Protein AF-A0A924UM16-F1 (afdb_monomer_lite)

Sequence (121 aa):
MNSKLYLALSLDSTTIELHGMPEDVLNYFKTKKIDEKVWESFFAVYPETKNKELKDFQLAIKGKYRVRDSLIVFLPHINFVIDSSYFARCYSQNLLSKPSDILLGKKISGKKPIAELEFTR

Secondary structure (DSSP, 8-state):
--PPPEEEE-TTSS-EEEE---HHHHHHHHHS---HHHHHHHEEEEE--S-GGGGGGSPPPPEEEEEETTEEEEEESSPPPTT-EEEEEEESTTTTT-GGGGS-----S---EEEEEEEE-

Radius of gyration: 14.0 Å; chains: 1; bounding box: 36×33×35 Å

Structure (mmCIF, N/CA/C/O backbone):
data_AF-A0A924UM16-F1
#
_entry.id   AF-A0A924UM16-F1
#
loop_
_atom_site.group_PDB
_atom_site.id
_atom_site.type_symbol
_atom_site.label_atom_id
_atom_site.label_alt_id
_atom_site.label_comp_id
_atom_site.label_asym_id
_atom_site.label_entity_id
_atom_site.label_seq_id
_atom_site.pdbx_PDB_ins_code
_atom_site.Cartn_x
_atom_site.Cartn_y
_atom_site.Cartn_z
_atom_site.occupancy
_atom_site.B_iso_or_equiv
_atom_site.auth_seq_id
_atom_site.auth_comp_id
_atom_site.auth_asym_id
_atom_site.auth_atom_id
_atom_site.pdbx_PDB_model_num
ATOM 1 N N . MET A 1 1 ? -7.228 -6.556 21.828 1.00 38.53 1 MET A N 1
ATOM 2 C CA . MET A 1 1 ? -6.113 -7.270 21.169 1.00 38.53 1 MET A CA 1
ATOM 3 C C . MET A 1 1 ? -5.253 -6.229 20.469 1.00 38.53 1 MET A C 1
ATOM 5 O O . MET A 1 1 ? -5.803 -5.462 19.694 1.00 38.53 1 MET A O 1
ATOM 9 N N . ASN A 1 2 ? -3.955 -6.146 20.776 1.00 46.09 2 ASN A N 1
ATOM 10 C CA . ASN A 1 2 ? -3.027 -5.278 20.040 1.00 46.09 2 ASN A CA 1
ATOM 11 C C . ASN A 1 2 ? -2.712 -5.942 18.698 1.00 46.09 2 ASN A C 1
ATOM 13 O O . ASN A 1 2 ? -1.791 -6.752 18.602 1.00 46.09 2 ASN A O 1
ATOM 17 N N . SER A 1 3 ? -3.513 -5.651 17.678 1.00 61.12 3 SER A N 1
ATOM 18 C CA . SER A 1 3 ? -3.219 -6.089 16.318 1.00 61.12 3 SER A CA 1
ATOM 19 C C . SER A 1 3 ? -1.954 -5.373 15.846 1.00 61.12 3 SER A C 1
ATOM 21 O O . SER A 1 3 ? -1.905 -4.146 15.806 1.00 61.12 3 SER A O 1
ATOM 23 N N . LYS A 1 4 ? -0.898 -6.132 15.536 1.00 81.62 4 LYS A N 1
ATOM 24 C CA . LYS A 1 4 ? 0.311 -5.569 14.928 1.00 81.62 4 LYS A CA 1
ATOM 25 C C . LYS A 1 4 ? -0.061 -5.062 13.537 1.00 81.62 4 LYS A C 1
ATOM 27 O O . LYS A 1 4 ? -0.645 -5.810 12.761 1.00 81.62 4 LYS A O 1
ATOM 32 N N . LEU A 1 5 ? 0.276 -3.815 13.234 1.00 86.31 5 LEU A N 1
ATOM 33 C CA . LEU A 1 5 ? 0.062 -3.247 11.910 1.00 86.31 5 LEU A CA 1
ATOM 34 C C . LEU A 1 5 ? 1.061 -3.852 10.912 1.00 86.31 5 LEU A C 1
ATOM 36 O O . LEU A 1 5 ? 2.259 -3.910 11.201 1.00 86.31 5 LEU A O 1
ATOM 40 N N . TYR A 1 6 ? 0.577 -4.322 9.762 1.00 91.38 6 TYR A N 1
ATOM 41 C CA . TYR A 1 6 ? 1.417 -4.910 8.715 1.00 91.38 6 TYR A CA 1
ATOM 42 C C . TYR A 1 6 ? 0.836 -4.686 7.319 1.00 91.38 6 TYR A C 1
ATOM 44 O O . TYR A 1 6 ? -0.362 -4.458 7.157 1.00 91.38 6 TYR A O 1
ATOM 52 N N . LEU A 1 7 ? 1.711 -4.752 6.318 1.00 95.38 7 LEU A N 1
ATOM 53 C CA . LEU A 1 7 ? 1.371 -4.643 4.904 1.00 95.38 7 LEU A CA 1
ATOM 54 C C . LEU A 1 7 ? 1.485 -6.017 4.239 1.00 95.38 7 LEU A C 1
ATOM 56 O O . LEU A 1 7 ? 2.391 -6.783 4.568 1.00 95.38 7 LEU A O 1
ATOM 60 N N . ALA A 1 8 ? 0.595 -6.307 3.296 1.00 96.31 8 ALA A N 1
ATOM 61 C CA . ALA A 1 8 ? 0.606 -7.526 2.494 1.00 96.31 8 ALA A CA 1
ATOM 62 C C . ALA A 1 8 ? 0.261 -7.225 1.028 1.00 96.31 8 ALA A C 1
ATOM 64 O O . ALA A 1 8 ? -0.471 -6.281 0.735 1.00 96.31 8 ALA A O 1
ATOM 65 N N . LEU A 1 9 ? 0.786 -8.033 0.108 1.00 97.25 9 LEU A N 1
ATOM 66 C CA . LEU A 1 9 ? 0.321 -8.086 -1.279 1.00 97.25 9 LEU A CA 1
ATOM 67 C C . LEU A 1 9 ? -0.896 -9.020 -1.333 1.00 97.25 9 LEU A C 1
ATOM 69 O O . LEU A 1 9 ? -0.859 -10.092 -0.724 1.00 97.25 9 LEU A O 1
ATOM 73 N N . SER A 1 10 ? -1.964 -8.630 -2.031 1.00 96.31 10 SER A N 1
ATOM 74 C CA . SER A 1 10 ? -3.122 -9.512 -2.219 1.00 96.31 10 SER A CA 1
ATOM 75 C C . SER A 1 10 ? -2.736 -10.774 -2.993 1.00 96.31 10 SER A C 1
ATOM 77 O O . SER A 1 10 ? -1.775 -10.779 -3.757 1.00 96.31 10 SER A O 1
ATOM 79 N N . LEU A 1 11 ? -3.504 -11.855 -2.826 1.00 94.06 11 LEU A N 1
ATOM 80 C CA . LEU A 1 11 ? -3.210 -13.157 -3.450 1.00 94.06 11 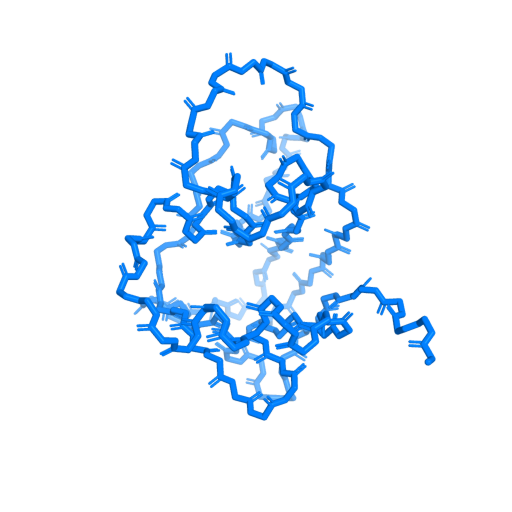LEU A CA 1
ATOM 81 C C . LEU A 1 11 ? -3.123 -13.111 -4.984 1.00 94.06 11 LEU A C 1
ATOM 83 O O . LEU A 1 11 ? -2.427 -13.921 -5.585 1.00 94.06 11 LEU A O 1
ATOM 87 N N . ASP A 1 12 ? -3.840 -12.184 -5.614 1.00 95.00 12 ASP A N 1
ATOM 88 C CA . ASP A 1 12 ? -3.831 -11.953 -7.062 1.00 95.00 12 ASP A CA 1
ATOM 89 C C . ASP A 1 12 ? -2.779 -10.917 -7.508 1.00 95.00 12 ASP A C 1
ATOM 91 O O . ASP A 1 12 ? -2.727 -10.538 -8.680 1.00 95.00 12 ASP A O 1
ATOM 95 N N . SER A 1 13 ? -1.961 -10.424 -6.575 1.00 94.88 13 SER A N 1
ATOM 96 C CA . SER A 1 13 ? -0.938 -9.399 -6.781 1.00 94.88 13 SER A CA 1
ATOM 97 C C . SER A 1 13 ? -1.464 -8.093 -7.388 1.00 94.88 13 SER A C 1
ATOM 99 O O . SER A 1 13 ? -0.706 -7.344 -8.015 1.00 94.88 13 SER A O 1
ATOM 101 N N . THR A 1 14 ? -2.759 -7.787 -7.239 1.00 95.69 14 THR A N 1
ATOM 102 C CA . THR A 1 14 ? -3.365 -6.569 -7.804 1.00 95.69 14 THR A CA 1
ATOM 103 C C . THR A 1 14 ? -3.468 -5.413 -6.821 1.00 95.69 14 THR A C 1
ATOM 105 O O . THR A 1 14 ? -3.528 -4.261 -7.254 1.00 95.69 14 THR A O 1
ATOM 108 N N . THR A 1 15 ? -3.453 -5.686 -5.517 1.00 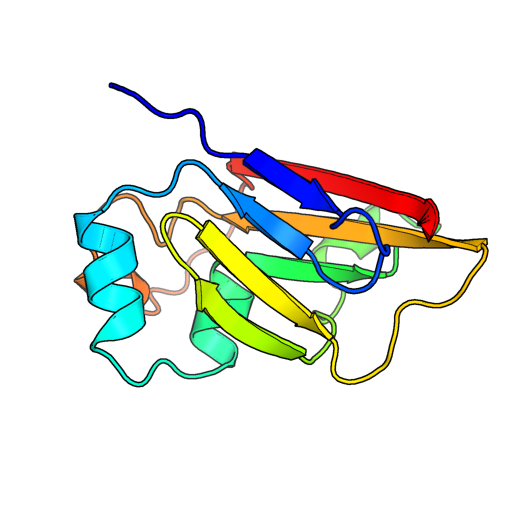97.06 15 THR A N 1
ATOM 109 C CA . THR A 1 15 ? -3.658 -4.680 -4.471 1.00 97.06 15 THR A CA 1
ATOM 110 C C . THR A 1 15 ? -2.679 -4.842 -3.319 1.00 97.06 15 THR A C 1
ATOM 112 O O . THR A 1 15 ? -2.137 -5.922 -3.095 1.00 97.06 15 THR A O 1
ATOM 115 N N . ILE A 1 16 ? -2.457 -3.755 -2.580 1.00 97.75 16 ILE A N 1
ATOM 116 C CA . ILE A 1 16 ? -1.716 -3.791 -1.316 1.00 97.75 16 ILE A CA 1
ATOM 117 C C . ILE A 1 16 ? -2.693 -3.598 -0.174 1.00 97.75 16 ILE A C 1
ATOM 119 O O . ILE A 1 16 ? -3.519 -2.685 -0.187 1.00 97.75 16 ILE A O 1
ATOM 123 N N . GLU A 1 17 ? -2.577 -4.453 0.824 1.00 96.75 17 GLU A N 1
ATOM 124 C CA . GLU A 1 17 ? -3.460 -4.507 1.970 1.00 96.75 17 GLU A CA 1
ATOM 125 C C . GLU A 1 17 ? -2.715 -4.053 3.219 1.00 96.75 17 GLU A C 1
ATOM 127 O O . GLU A 1 17 ? -1.624 -4.533 3.528 1.00 96.75 17 GLU A O 1
ATOM 132 N N . LEU A 1 18 ? -3.323 -3.131 3.954 1.00 94.12 18 LEU A N 1
ATOM 133 C CA . LEU A 1 18 ? -2.865 -2.677 5.2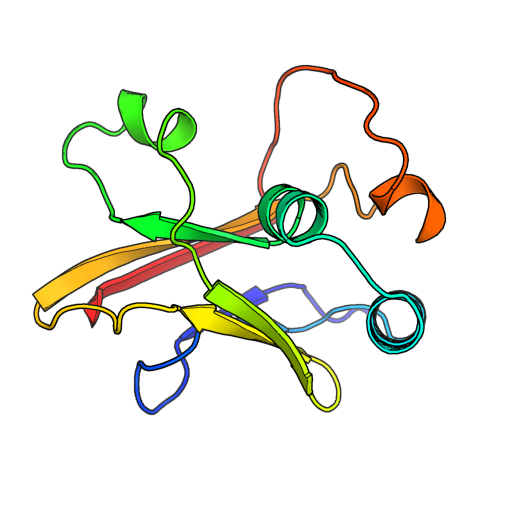54 1.00 94.12 18 LEU A CA 1
ATOM 134 C C . LEU A 1 18 ? -3.781 -3.237 6.338 1.00 94.12 18 LEU A C 1
ATOM 136 O O . LEU A 1 18 ? -4.962 -2.890 6.424 1.00 94.12 18 LEU A O 1
ATOM 140 N N . HIS A 1 19 ? -3.200 -4.079 7.181 1.00 92.62 19 HIS A N 1
ATOM 141 C CA . HIS A 1 19 ? -3.876 -4.844 8.218 1.00 92.62 19 HIS A CA 1
ATOM 142 C C . HIS A 1 19 ? -3.541 -4.329 9.616 1.00 92.62 19 HIS A C 1
ATOM 144 O O . HIS A 1 19 ? -2.545 -3.637 9.830 1.00 92.62 19 HIS A O 1
ATOM 150 N N . GLY A 1 20 ? -4.365 -4.716 10.591 1.00 87.69 20 GLY A N 1
ATOM 151 C CA . GLY A 1 20 ? -4.118 -4.438 12.008 1.00 87.69 20 GLY A CA 1
ATOM 152 C C . GLY A 1 20 ? -4.409 -2.998 12.433 1.00 87.69 20 GLY A C 1
ATOM 153 O O . GLY A 1 20 ? -3.970 -2.576 13.499 1.00 87.69 20 GLY A O 1
ATOM 154 N N . MET A 1 21 ? -5.153 -2.250 11.618 1.00 84.94 21 MET A N 1
ATOM 155 C CA . MET A 1 21 ? -5.602 -0.903 11.960 1.00 84.94 21 MET A CA 1
ATOM 156 C C . MET A 1 21 ? -6.687 -0.942 13.050 1.00 84.94 21 MET A C 1
ATOM 158 O O . MET A 1 21 ? -7.608 -1.757 12.951 1.00 84.94 21 MET A O 1
ATOM 162 N N . PRO A 1 22 ? -6.618 -0.060 14.065 1.00 83.31 22 PRO A N 1
ATOM 163 C CA . PRO A 1 22 ? -7.676 0.084 15.060 1.00 83.31 22 PRO A CA 1
ATOM 164 C C . PRO A 1 22 ? -9.031 0.444 14.434 1.00 83.31 22 PRO A C 1
ATOM 166 O O . PRO A 1 22 ? -9.104 1.193 13.456 1.00 83.31 22 PRO A O 1
ATOM 169 N N . GLU A 1 23 ? -10.117 -0.083 14.998 1.00 84.19 23 GLU A N 1
ATOM 170 C CA . GLU A 1 23 ? -11.469 0.072 14.445 1.00 84.19 23 GLU A CA 1
ATOM 171 C C . GLU A 1 23 ? -11.940 1.534 14.419 1.00 84.19 23 GLU A C 1
ATOM 173 O O . GLU A 1 23 ? -12.558 1.973 13.451 1.00 84.19 23 GLU A O 1
ATOM 178 N N . ASP A 1 24 ? -11.602 2.318 15.441 1.00 81.00 24 ASP A N 1
ATOM 179 C CA . ASP A 1 24 ? -11.891 3.752 15.520 1.00 81.00 24 ASP A CA 1
ATOM 180 C C . ASP A 1 24 ? -11.236 4.531 14.369 1.00 81.00 24 ASP A C 1
ATOM 182 O O . ASP A 1 24 ? -11.868 5.394 13.750 1.00 81.00 24 ASP A O 1
ATOM 186 N N . VAL A 1 25 ? -10.003 4.167 14.012 1.00 80.75 25 VAL A N 1
ATOM 187 C CA . VAL A 1 25 ? -9.285 4.739 12.869 1.00 80.75 25 VAL A CA 1
ATOM 188 C C . VAL A 1 25 ? -9.931 4.302 11.550 1.00 80.75 25 VAL A C 1
ATOM 190 O O . VAL A 1 25 ? -10.170 5.134 10.674 1.00 80.75 25 VAL A O 1
ATOM 193 N N . LEU A 1 26 ? -10.280 3.022 11.397 1.00 86.06 26 LEU A N 1
ATOM 194 C CA . LEU A 1 26 ? -10.970 2.527 10.198 1.00 86.06 26 LEU A CA 1
ATOM 195 C C . LEU A 1 26 ? -12.333 3.201 9.996 1.00 86.06 26 LEU A C 1
ATOM 197 O O . LEU A 1 26 ? -12.671 3.589 8.877 1.00 86.06 26 LEU A O 1
ATOM 201 N N . ASN A 1 27 ? -13.100 3.386 11.069 1.00 85.62 27 ASN A N 1
ATOM 202 C CA . ASN A 1 27 ? -14.396 4.063 11.043 1.00 85.62 27 ASN A CA 1
ATOM 203 C C . ASN A 1 27 ? -14.254 5.536 10.648 1.00 85.62 27 ASN A C 1
ATOM 205 O O . ASN A 1 27 ? -15.075 6.064 9.891 1.00 85.62 27 ASN A O 1
ATOM 209 N N . TYR A 1 28 ? -13.174 6.190 11.072 1.00 81.50 28 TYR A N 1
ATOM 210 C CA . TYR A 1 28 ? -12.836 7.523 10.595 1.00 81.50 28 TYR A CA 1
ATOM 211 C C . TYR A 1 28 ? -12.582 7.549 9.078 1.00 81.50 28 TYR A C 1
ATOM 213 O O . TYR A 1 28 ? -13.195 8.348 8.366 1.00 81.50 28 TYR A O 1
ATOM 221 N N . PHE A 1 29 ? -11.758 6.629 8.560 1.00 83.56 29 PHE A N 1
ATOM 222 C CA . PHE A 1 29 ? -11.488 6.522 7.120 1.00 83.56 29 PHE A CA 1
ATOM 223 C C . PHE A 1 29 ? -12.733 6.164 6.287 1.00 83.56 29 PHE A C 1
ATOM 225 O O . PHE A 1 29 ? -12.838 6.598 5.141 1.00 83.56 29 PHE A O 1
ATOM 232 N N . LYS A 1 30 ? -13.692 5.411 6.845 1.00 84.94 30 LYS A N 1
ATOM 233 C CA . LYS A 1 30 ? -14.970 5.067 6.185 1.00 84.94 30 LYS A CA 1
ATOM 234 C C . LYS A 1 30 ? -15.926 6.258 6.073 1.00 84.94 30 LYS A C 1
ATOM 236 O O . LYS A 1 30 ? -16.648 6.377 5.088 1.00 84.94 30 LYS A O 1
ATOM 241 N N . THR A 1 31 ? -15.976 7.106 7.098 1.00 80.44 31 THR A N 1
ATOM 242 C CA . THR A 1 31 ? -17.001 8.158 7.233 1.00 80.44 31 THR A CA 1
ATOM 243 C C . THR A 1 31 ? -16.576 9.498 6.643 1.00 80.44 31 THR A C 1
ATOM 245 O O . THR A 1 31 ? -17.424 10.333 6.322 1.00 80.44 31 THR A O 1
ATOM 248 N N . LYS A 1 32 ? -15.270 9.732 6.489 1.00 77.19 32 LYS A N 1
ATOM 249 C CA . LYS A 1 32 ? -14.728 10.978 5.948 1.00 77.19 32 LYS A CA 1
ATOM 250 C C . LYS A 1 32 ? -14.332 10.820 4.487 1.00 77.19 32 LYS A C 1
ATOM 252 O O . LYS A 1 32 ? -13.659 9.873 4.099 1.00 77.19 32 LYS A O 1
ATOM 257 N N . LYS A 1 33 ? -14.673 11.827 3.680 1.00 80.56 33 LYS A N 1
ATOM 258 C CA . LYS A 1 33 ? -14.063 11.997 2.362 1.00 80.56 33 LYS A CA 1
ATOM 259 C C . LYS A 1 33 ? -12.630 12.486 2.569 1.00 80.56 33 LYS A C 1
ATOM 261 O O . LYS A 1 33 ? -12.419 13.640 2.930 1.00 80.56 33 LYS A O 1
ATOM 266 N N . ILE A 1 34 ? -11.674 11.585 2.392 1.00 81.62 34 ILE A N 1
ATOM 267 C CA . ILE A 1 34 ? -10.249 11.849 2.587 1.00 81.62 34 ILE A CA 1
ATOM 268 C C . ILE A 1 34 ? -9.602 12.053 1.221 1.00 81.62 34 ILE A C 1
ATOM 270 O O . ILE A 1 34 ? -9.835 11.275 0.297 1.00 81.62 34 ILE A O 1
ATOM 274 N N . ASP A 1 35 ? -8.831 13.130 1.096 1.00 83.62 35 ASP A N 1
ATOM 275 C CA . ASP A 1 35 ? -8.086 13.458 -0.118 1.00 83.62 35 ASP A CA 1
ATOM 276 C C . ASP A 1 35 ? -6.996 12.403 -0.378 1.00 83.62 35 ASP A C 1
ATOM 278 O O . ASP A 1 35 ? -6.376 11.888 0.556 1.00 83.62 35 ASP A O 1
ATOM 282 N N . GLU A 1 36 ? -6.731 12.097 -1.647 1.00 81.62 36 GLU A N 1
ATOM 283 C CA . GLU A 1 36 ? -5.663 11.182 -2.064 1.00 81.62 36 GLU A CA 1
ATOM 284 C C . GLU A 1 36 ? -4.300 11.580 -1.481 1.00 81.62 36 GLU A C 1
ATOM 286 O O . GLU A 1 36 ? -3.533 10.715 -1.068 1.00 81.62 36 GLU A O 1
ATOM 291 N N . LYS A 1 37 ? -4.012 12.881 -1.346 1.00 82.06 37 LYS A N 1
ATOM 292 C CA . LYS A 1 37 ? -2.762 13.361 -0.730 1.00 82.06 37 LYS A CA 1
ATOM 293 C C . LYS A 1 37 ? -2.639 12.971 0.740 1.00 82.06 37 LYS A C 1
ATOM 295 O O . LYS A 1 37 ? -1.535 12.729 1.227 1.00 82.06 37 LYS A O 1
ATOM 300 N N . VAL A 1 38 ? -3.760 12.934 1.459 1.00 82.06 38 VAL A N 1
ATOM 301 C CA . VAL A 1 38 ? -3.780 12.511 2.863 1.00 82.06 38 VAL A CA 1
ATOM 302 C C . VAL A 1 38 ? -3.537 11.009 2.939 1.00 82.06 38 VAL A C 1
ATOM 304 O O . VAL A 1 38 ? -2.712 10.577 3.745 1.00 82.06 38 VAL A O 1
ATOM 307 N N . TRP A 1 39 ? -4.161 10.230 2.054 1.00 87.31 39 TRP A N 1
ATOM 308 C CA . TRP A 1 39 ? -3.883 8.802 1.927 1.00 87.31 39 TRP A CA 1
ATOM 309 C C . TRP A 1 39 ? -2.410 8.522 1.641 1.00 87.31 39 TRP A C 1
ATOM 311 O O . TRP A 1 39 ? -1.781 7.820 2.422 1.00 87.31 39 TRP A O 1
ATOM 321 N N . GLU A 1 40 ? -1.830 9.152 0.619 1.00 88.12 40 GLU A N 1
ATOM 322 C CA . GLU A 1 40 ? -0.412 9.003 0.254 1.00 88.12 40 GLU A CA 1
ATOM 323 C C . GLU A 1 40 ? 0.540 9.430 1.381 1.00 88.12 40 GLU A C 1
ATOM 325 O O . GLU A 1 40 ? 1.659 8.934 1.494 1.00 88.12 40 GLU A O 1
ATOM 330 N N . SER A 1 41 ? 0.124 10.356 2.248 1.00 82.38 41 SER A N 1
ATOM 331 C CA . SER A 1 41 ? 0.937 10.739 3.404 1.00 82.38 41 SER A CA 1
ATOM 332 C C . SER A 1 41 ? 0.998 9.653 4.484 1.00 82.38 41 SER A C 1
ATOM 334 O O . SER A 1 41 ? 1.942 9.646 5.277 1.00 82.38 41 SER A O 1
ATOM 336 N N . PHE A 1 42 ? 0.001 8.765 4.503 1.00 84.81 42 PHE A N 1
ATOM 337 C CA . PHE A 1 42 ? -0.235 7.739 5.508 1.00 84.81 42 PHE A CA 1
ATOM 338 C C . PHE A 1 42 ? 0.164 6.337 5.024 1.00 84.81 42 PHE A C 1
ATOM 340 O O . PHE A 1 42 ? 0.942 5.664 5.696 1.00 84.81 42 PHE A O 1
ATOM 347 N N . PHE A 1 43 ? -0.344 5.923 3.866 1.00 91.00 43 PHE A N 1
ATOM 348 C CA . PHE A 1 43 ? -0.121 4.635 3.226 1.00 91.00 43 PHE A CA 1
ATOM 349 C C . PHE A 1 43 ? 0.211 4.899 1.760 1.00 91.00 43 PHE A C 1
ATOM 351 O O . PHE A 1 43 ? -0.629 5.393 1.018 1.00 91.00 43 PHE A O 1
ATOM 358 N N . ALA A 1 44 ? 1.439 4.595 1.352 1.00 93.50 44 ALA A N 1
ATOM 359 C CA . ALA A 1 44 ? 1.904 4.834 -0.007 1.00 93.50 44 ALA A CA 1
ATOM 360 C C . ALA A 1 44 ? 2.635 3.622 -0.574 1.00 93.50 44 ALA A C 1
ATOM 362 O O . ALA A 1 44 ? 3.252 2.849 0.161 1.00 93.50 44 ALA A O 1
ATOM 363 N N . VAL A 1 45 ? 2.572 3.487 -1.896 1.00 95.50 45 VAL A N 1
ATOM 364 C CA . VAL A 1 45 ? 3.229 2.431 -2.669 1.00 95.50 45 VAL A CA 1
ATOM 365 C C . VAL A 1 45 ? 4.102 3.082 -3.728 1.00 95.50 45 VAL A C 1
ATOM 367 O O . VAL A 1 45 ? 3.717 4.092 -4.312 1.00 95.50 45 VAL A O 1
ATOM 370 N N . TYR A 1 46 ? 5.275 2.520 -3.970 1.00 95.19 46 TYR A N 1
ATOM 371 C CA . TYR A 1 46 ? 6.319 3.096 -4.806 1.00 95.19 46 TYR A CA 1
ATOM 372 C C . TYR A 1 46 ? 6.954 2.003 -5.670 1.00 95.19 46 TYR A C 1
ATOM 374 O O . TYR A 1 46 ? 7.011 0.848 -5.238 1.00 95.19 46 TYR A O 1
ATOM 382 N N . PRO A 1 47 ? 7.463 2.339 -6.866 1.00 94.25 47 PRO A N 1
ATOM 383 C CA . PRO A 1 47 ? 8.403 1.464 -7.551 1.00 94.25 47 PRO A CA 1
ATOM 384 C C . PRO A 1 47 ? 9.695 1.359 -6.735 1.00 94.25 47 PRO A C 1
ATOM 386 O O . PRO A 1 47 ? 10.129 2.329 -6.105 1.00 94.25 47 PRO A O 1
ATOM 389 N N . GLU A 1 48 ? 10.320 0.188 -6.745 1.00 91.38 48 GLU A N 1
ATOM 390 C CA . GLU A 1 48 ? 11.655 0.054 -6.176 1.00 91.38 48 GLU A CA 1
ATOM 391 C C . GLU A 1 48 ? 12.688 0.722 -7.092 1.00 91.38 48 GLU A C 1
ATOM 393 O O . GLU A 1 48 ? 12.557 0.732 -8.320 1.00 91.38 48 GLU A O 1
ATOM 398 N N . THR A 1 49 ? 13.726 1.297 -6.491 1.00 86.81 49 THR A N 1
ATOM 399 C CA . THR A 1 49 ? 14.807 1.972 -7.209 1.00 86.81 49 THR A CA 1
ATOM 400 C C . THR A 1 49 ? 16.139 1.285 -6.948 1.00 86.81 49 THR A C 1
ATOM 402 O O . THR A 1 49 ? 16.443 0.847 -5.841 1.00 86.81 49 THR A O 1
ATOM 405 N N . LYS A 1 50 ? 16.994 1.235 -7.975 1.00 83.88 50 LYS A N 1
ATOM 406 C CA . LYS A 1 50 ? 18.368 0.730 -7.826 1.00 83.88 50 LYS A CA 1
ATOM 407 C C . LYS A 1 50 ? 19.198 1.600 -6.877 1.00 83.88 50 LYS A C 1
ATOM 409 O O . LYS A 1 50 ? 20.142 1.103 -6.270 1.00 83.88 50 LYS A O 1
ATOM 414 N N . ASN A 1 51 ? 18.862 2.887 -6.752 1.00 85.25 51 ASN A N 1
ATOM 415 C CA . ASN A 1 51 ? 19.544 3.806 -5.850 1.00 85.25 51 ASN A CA 1
ATOM 416 C C . ASN A 1 51 ? 18.730 3.995 -4.563 1.00 85.25 51 ASN A C 1
ATOM 418 O O . ASN A 1 51 ? 17.791 4.790 -4.528 1.00 85.25 51 ASN A O 1
ATOM 422 N N . LYS A 1 52 ? 19.134 3.301 -3.494 1.00 80.56 52 LYS A N 1
ATOM 423 C CA . LYS A 1 52 ? 18.462 3.343 -2.186 1.00 80.56 52 LYS A CA 1
ATOM 424 C C . LYS A 1 52 ? 18.385 4.744 -1.576 1.00 80.56 52 LYS A C 1
ATOM 426 O O . LYS A 1 52 ? 17.431 5.023 -0.860 1.00 80.56 52 LYS A O 1
ATOM 431 N N . GLU A 1 53 ? 19.325 5.637 -1.886 1.00 81.75 53 GLU A N 1
ATOM 432 C CA . GLU A 1 53 ? 19.287 7.027 -1.406 1.00 81.75 53 GLU A CA 1
ATOM 433 C C . GLU A 1 53 ? 18.123 7.812 -2.020 1.00 81.75 53 GLU A C 1
ATOM 435 O O . GLU A 1 53 ? 17.613 8.752 -1.417 1.00 81.75 53 GLU A O 1
ATOM 440 N N . LEU A 1 54 ? 17.655 7.398 -3.202 1.00 81.50 54 LEU A N 1
ATOM 441 C CA . LEU A 1 54 ? 16.512 8.011 -3.870 1.00 81.50 54 LEU A CA 1
ATOM 442 C C . LEU A 1 54 ? 15.171 7.455 -3.386 1.00 81.50 54 LEU A C 1
ATOM 444 O O . LEU A 1 54 ? 14.146 8.054 -3.706 1.00 81.50 54 LEU A O 1
ATOM 448 N N . LYS A 1 55 ? 15.156 6.360 -2.607 1.00 83.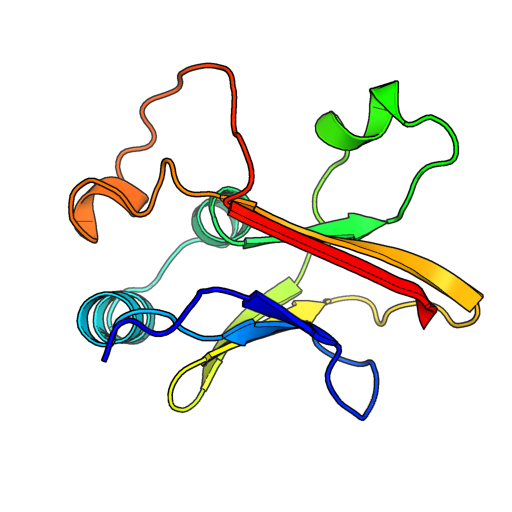44 55 LYS A N 1
ATOM 449 C CA . LYS A 1 55 ? 13.932 5.655 -2.177 1.00 83.44 55 LYS A CA 1
ATOM 450 C C . LYS A 1 55 ? 12.928 6.605 -1.511 1.00 83.44 55 LYS A C 1
ATOM 452 O O . LYS A 1 55 ? 11.732 6.510 -1.773 1.00 83.44 55 LYS A O 1
ATOM 457 N N . ASP A 1 56 ? 13.420 7.567 -0.730 1.00 80.19 56 ASP A N 1
ATOM 458 C CA . ASP A 1 56 ? 12.608 8.531 0.025 1.00 80.19 56 ASP A CA 1
ATOM 459 C C . ASP A 1 56 ? 12.153 9.760 -0.784 1.00 80.19 56 ASP A C 1
ATOM 461 O O . ASP A 1 56 ? 11.282 10.505 -0.333 1.00 80.19 56 ASP A O 1
ATOM 465 N N . PHE A 1 57 ? 12.710 9.972 -1.980 1.00 81.81 57 PHE A N 1
ATOM 466 C CA . PHE A 1 57 ? 12.396 11.111 -2.852 1.00 81.81 57 PHE A CA 1
ATOM 467 C C . PHE A 1 57 ? 11.444 10.747 -3.998 1.00 81.81 57 PHE A C 1
ATOM 469 O O . PHE A 1 57 ? 11.062 11.612 -4.788 1.00 81.81 57 PHE A O 1
ATOM 476 N N . GLN A 1 58 ? 11.053 9.476 -4.101 1.00 86.50 58 GLN A N 1
ATOM 477 C CA . GLN A 1 58 ? 10.134 9.010 -5.132 1.00 86.50 58 GLN A CA 1
ATOM 478 C C . GLN A 1 58 ? 8.709 9.504 -4.882 1.00 86.50 58 GLN A C 1
ATOM 480 O O . GLN A 1 58 ? 8.245 9.633 -3.747 1.00 86.50 58 GLN A O 1
ATOM 485 N N . LEU A 1 59 ? 7.984 9.739 -5.973 1.00 88.75 59 LEU A N 1
ATOM 486 C CA . LEU A 1 59 ? 6.550 9.983 -5.912 1.00 88.75 59 LEU A CA 1
ATOM 487 C C . LEU A 1 59 ? 5.810 8.656 -5.731 1.00 88.75 59 LEU A C 1
ATOM 489 O O . LEU A 1 59 ? 6.161 7.651 -6.349 1.00 88.75 59 LEU A O 1
ATOM 493 N N . ALA A 1 60 ? 4.772 8.671 -4.896 1.00 92.38 60 ALA A N 1
ATOM 494 C CA . ALA A 1 60 ? 3.907 7.515 -4.714 1.00 92.38 60 ALA A CA 1
ATOM 495 C C . ALA A 1 60 ? 3.157 7.188 -6.014 1.00 92.38 60 ALA A C 1
ATOM 497 O O . ALA A 1 60 ? 2.733 8.082 -6.756 1.00 92.38 60 ALA A O 1
ATOM 498 N N . ILE A 1 61 ? 2.961 5.895 -6.265 1.00 95.00 61 ILE A N 1
ATOM 499 C CA . ILE A 1 61 ? 2.088 5.384 -7.317 1.00 95.00 61 ILE A CA 1
ATOM 500 C C . ILE A 1 61 ? 0.667 5.865 -7.029 1.00 95.00 61 ILE A C 1
ATOM 502 O O . ILE A 1 61 ? 0.143 5.700 -5.927 1.00 95.00 61 ILE A O 1
ATOM 506 N N . LYS A 1 62 ? 0.028 6.444 -8.046 1.00 95.31 62 LYS A N 1
ATOM 507 C CA . LYS A 1 62 ? -1.365 6.881 -7.955 1.00 95.31 62 LYS A CA 1
ATOM 508 C C . LYS A 1 62 ? -2.305 5.684 -7.911 1.00 95.31 62 LYS A C 1
ATOM 510 O O . LYS A 1 62 ? -2.137 4.721 -8.660 1.00 95.31 62 LYS A O 1
ATOM 515 N N . GLY A 1 63 ? -3.316 5.764 -7.058 1.00 94.69 63 GLY A N 1
ATOM 516 C CA . GLY A 1 63 ? -4.275 4.692 -6.852 1.00 94.69 63 GLY A CA 1
ATOM 517 C C . GLY A 1 63 ? -5.441 5.116 -5.976 1.00 94.69 63 GLY A C 1
ATOM 518 O O . GLY A 1 63 ? -5.494 6.234 -5.467 1.00 94.69 63 GLY A O 1
ATOM 519 N N . LYS A 1 64 ? -6.377 4.190 -5.797 1.00 94.56 64 LYS A N 1
ATOM 520 C CA . LYS A 1 64 ? -7.556 4.360 -4.953 1.00 94.56 64 LYS A CA 1
ATOM 521 C C . LYS A 1 64 ? -7.376 3.602 -3.653 1.00 94.56 64 LYS A C 1
ATOM 523 O O . LYS A 1 64 ? -6.923 2.461 -3.650 1.00 94.56 64 LYS A O 1
ATOM 528 N N . TYR A 1 65 ? -7.834 4.220 -2.575 1.00 93.75 65 TYR A N 1
ATOM 529 C CA . TYR A 1 65 ? -7.852 3.630 -1.246 1.00 93.75 65 TYR A CA 1
ATOM 530 C C . TYR A 1 65 ? -9.285 3.282 -0.869 1.00 93.75 65 TYR A C 1
ATOM 532 O O . TYR A 1 65 ? -10.213 4.057 -1.123 1.00 93.75 65 TYR A O 1
ATOM 540 N N . ARG A 1 66 ? -9.486 2.105 -0.281 1.00 92.31 66 ARG A N 1
ATOM 541 C CA . ARG A 1 66 ? -10.791 1.663 0.217 1.00 92.31 66 ARG A CA 1
ATOM 542 C C . ARG A 1 66 ? -10.622 0.961 1.544 1.00 92.31 66 ARG A C 1
ATOM 544 O O . ARG A 1 66 ? -9.729 0.139 1.697 1.00 92.31 66 ARG A O 1
ATOM 551 N N . VAL A 1 67 ? -11.520 1.235 2.476 1.00 91.88 67 VAL A N 1
ATOM 552 C CA . VAL A 1 67 ? -11.619 0.425 3.686 1.00 91.88 67 VAL A CA 1
ATOM 553 C C . VAL A 1 67 ? -12.520 -0.768 3.384 1.00 91.88 67 VAL A C 1
ATOM 555 O O . VAL A 1 67 ? -13.670 -0.576 2.986 1.00 91.88 67 VAL A O 1
ATOM 558 N N . ARG A 1 68 ? -12.006 -1.985 3.555 1.00 90.06 68 ARG A N 1
ATOM 559 C CA . ARG A 1 68 ? -12.750 -3.239 3.386 1.00 90.06 68 ARG A CA 1
ATOM 560 C C . ARG A 1 68 ? -12.628 -4.026 4.680 1.00 90.06 68 ARG A C 1
ATOM 562 O O . ARG A 1 68 ? -11.519 -4.277 5.130 1.00 90.06 68 ARG A O 1
ATOM 569 N N . ASP A 1 69 ? -13.756 -4.379 5.286 1.00 86.38 69 ASP A N 1
ATOM 570 C CA . ASP A 1 69 ? -13.797 -5.098 6.562 1.00 86.38 69 ASP A CA 1
ATOM 571 C C . ASP A 1 69 ? -12.943 -4.398 7.643 1.00 86.38 69 ASP A C 1
ATOM 573 O O . ASP A 1 69 ? -13.270 -3.270 8.047 1.00 86.38 69 ASP A O 1
ATOM 577 N N . SER A 1 70 ? -11.853 -5.047 8.066 1.00 88.88 70 SER A N 1
ATOM 578 C CA . SER A 1 70 ? -10.874 -4.585 9.057 1.00 88.88 70 SER A CA 1
ATOM 579 C C . SER A 1 70 ? -9.522 -4.164 8.454 1.00 88.88 70 SER A C 1
ATOM 581 O O . SER A 1 70 ? -8.518 -4.123 9.169 1.00 88.88 70 SER A O 1
ATOM 583 N N . LEU A 1 71 ? -9.462 -3.901 7.146 1.00 92.50 71 LEU A N 1
ATOM 584 C CA . LEU A 1 71 ? -8.234 -3.535 6.439 1.00 92.50 71 LEU A CA 1
ATOM 585 C C . LEU A 1 71 ? -8.439 -2.350 5.489 1.00 92.50 71 LEU A C 1
ATOM 587 O O . LEU A 1 71 ? -9.561 -1.955 5.154 1.00 92.50 71 LEU A O 1
ATOM 591 N N . ILE A 1 72 ? -7.328 -1.776 5.043 1.00 93.38 72 ILE A N 1
ATOM 592 C CA . ILE A 1 72 ? -7.302 -0.736 4.014 1.00 93.38 72 ILE A CA 1
ATOM 593 C C . ILE A 1 72 ? -6.641 -1.320 2.770 1.00 93.38 72 ILE A C 1
ATOM 595 O O . ILE A 1 72 ? -5.528 -1.826 2.837 1.00 93.38 72 ILE A O 1
ATOM 599 N N . VAL A 1 73 ? -7.323 -1.232 1.634 1.00 95.94 73 VAL A N 1
ATOM 600 C CA . VAL A 1 73 ? -6.848 -1.698 0.331 1.00 95.94 73 VAL A CA 1
ATOM 601 C C . VAL A 1 73 ? -6.388 -0.507 -0.492 1.00 95.94 73 VAL A C 1
ATOM 603 O O . VAL A 1 73 ? -7.153 0.440 -0.689 1.00 95.94 73 VAL A O 1
ATOM 606 N N . PHE A 1 74 ? -5.174 -0.589 -1.021 1.00 97.31 74 PHE A N 1
ATOM 607 C CA . PHE A 1 74 ? -4.680 0.253 -2.099 1.00 97.31 74 PHE A CA 1
ATOM 608 C C . PHE A 1 74 ? -4.773 -0.495 -3.432 1.00 97.31 74 PHE A C 1
ATOM 610 O O . PHE A 1 74 ? -4.180 -1.561 -3.602 1.00 97.31 74 PHE A O 1
ATOM 617 N N . LEU A 1 75 ? -5.494 0.092 -4.386 1.00 97.00 75 LEU A N 1
ATOM 618 C CA . LEU A 1 75 ? -5.596 -0.369 -5.768 1.00 97.00 75 LEU A CA 1
ATOM 619 C C . LEU A 1 75 ? -4.902 0.655 -6.678 1.00 97.00 75 LEU A C 1
ATOM 621 O O . LEU A 1 75 ? -5.411 1.775 -6.801 1.00 97.00 75 LEU A O 1
ATOM 625 N N . PRO A 1 76 ? -3.775 0.321 -7.327 1.00 96.88 76 PRO A N 1
ATOM 626 C CA . PRO A 1 76 ? -3.089 1.267 -8.194 1.00 96.88 76 PRO A CA 1
ATOM 627 C C . PRO A 1 76 ? -3.937 1.596 -9.436 1.00 96.88 76 PRO A C 1
ATOM 629 O O . PRO A 1 76 ? -4.702 0.768 -9.927 1.00 96.88 76 PRO A O 1
ATOM 632 N N . HIS A 1 77 ? -3.819 2.820 -9.958 1.00 96.31 77 HIS A N 1
ATOM 633 C CA . HIS A 1 77 ? -4.499 3.224 -11.200 1.00 96.31 77 HIS A CA 1
ATOM 634 C C . HIS A 1 77 ? -3.941 2.498 -12.424 1.00 96.31 77 HIS A C 1
ATOM 636 O O . HIS A 1 77 ? -4.674 2.226 -13.372 1.00 96.31 77 HIS A O 1
ATOM 642 N N . ILE A 1 78 ? -2.643 2.203 -12.392 1.00 94.88 78 ILE A N 1
ATOM 643 C CA . ILE A 1 78 ? -1.945 1.396 -13.384 1.00 94.88 78 ILE A CA 1
ATOM 644 C C . ILE A 1 78 ? -1.524 0.117 -12.677 1.00 94.88 78 ILE A C 1
ATOM 646 O O . ILE A 1 78 ? -0.878 0.184 -11.634 1.00 94.88 78 ILE A O 1
ATOM 650 N N . ASN A 1 79 ? -1.895 -1.035 -13.231 1.00 95.81 79 ASN A N 1
ATOM 651 C CA . ASN A 1 79 ? -1.528 -2.323 -12.654 1.00 95.81 79 ASN A CA 1
ATOM 652 C C . ASN A 1 79 ? -0.010 -2.420 -12.461 1.00 95.81 79 ASN A C 1
ATOM 654 O O . ASN A 1 79 ? 0.762 -1.960 -13.302 1.00 95.81 79 ASN A O 1
ATOM 658 N N . PHE A 1 80 ? 0.403 -3.056 -11.367 1.00 96.38 80 PHE A N 1
ATOM 659 C CA . PHE A 1 80 ? 1.798 -3.428 -11.174 1.00 96.38 80 PHE A CA 1
ATOM 660 C C . PHE A 1 80 ? 2.274 -4.287 -12.362 1.00 96.38 80 PHE A C 1
ATOM 662 O O . PHE A 1 80 ? 1.513 -5.083 -12.924 1.00 96.38 80 PHE A O 1
ATOM 669 N N . VAL A 1 81 ? 3.532 -4.103 -12.744 1.00 96.12 81 VAL A N 1
ATOM 670 C CA . VAL A 1 81 ? 4.167 -4.760 -13.888 1.00 96.12 81 VAL A CA 1
ATOM 671 C C . VAL A 1 81 ? 4.796 -6.070 -13.415 1.00 96.12 81 VAL A C 1
ATOM 673 O O . VAL A 1 81 ? 5.379 -6.112 -12.335 1.00 96.12 81 VAL A O 1
ATOM 676 N N . ILE A 1 82 ? 4.656 -7.129 -14.215 1.00 94.06 82 ILE A N 1
ATOM 677 C CA . ILE A 1 82 ? 5.268 -8.439 -13.944 1.00 94.06 82 ILE A CA 1
ATOM 678 C C . ILE A 1 82 ? 6.797 -8.293 -13.931 1.00 94.06 82 ILE A C 1
ATOM 680 O O . ILE A 1 82 ? 7.351 -7.501 -14.698 1.00 94.06 82 ILE A O 1
ATOM 684 N N . ASP A 1 83 ? 7.463 -9.020 -13.040 1.00 94.00 83 ASP A N 1
ATOM 685 C CA . ASP A 1 83 ? 8.909 -9.011 -12.798 1.00 94.00 83 ASP A CA 1
ATOM 686 C C . ASP A 1 83 ? 9.458 -7.648 -12.341 1.00 94.00 83 ASP A C 1
ATOM 688 O O . ASP A 1 83 ? 10.661 -7.383 -12.404 1.00 94.00 83 ASP A O 1
ATOM 692 N N . SER A 1 84 ? 8.582 -6.757 -11.865 1.00 94.19 84 SER A N 1
ATOM 693 C CA . SER A 1 84 ? 8.968 -5.457 -11.317 1.00 94.19 84 SER A CA 1
ATOM 694 C C . SER A 1 84 ? 8.844 -5.440 -9.799 1.00 94.19 84 SER A C 1
ATOM 696 O O . SER A 1 84 ? 7.880 -5.951 -9.224 1.00 94.19 84 SER A O 1
ATOM 698 N N . SER A 1 85 ? 9.830 -4.824 -9.148 1.00 95.06 85 SER A N 1
ATOM 699 C CA . SER A 1 85 ? 9.874 -4.684 -7.695 1.00 95.06 85 SER A CA 1
ATOM 700 C C . SER A 1 85 ? 9.282 -3.356 -7.237 1.00 95.06 85 SER A C 1
ATOM 702 O O . SER A 1 85 ? 9.419 -2.314 -7.885 1.00 95.06 85 SER A O 1
ATOM 704 N N . TYR A 1 86 ? 8.640 -3.406 -6.081 1.00 96.00 86 TYR A N 1
ATOM 705 C CA . TYR A 1 86 ? 7.908 -2.313 -5.468 1.00 96.00 86 TYR A CA 1
ATOM 706 C C . TYR A 1 86 ? 8.103 -2.352 -3.958 1.00 96.00 86 TYR A C 1
ATOM 708 O O . TYR A 1 86 ? 8.455 -3.383 -3.380 1.00 96.00 86 TYR A O 1
ATOM 716 N N . PHE A 1 87 ? 7.786 -1.241 -3.306 1.00 95.00 87 PHE A N 1
ATOM 717 C CA . PHE A 1 87 ? 7.640 -1.222 -1.862 1.00 95.00 87 PHE A CA 1
ATOM 718 C C . PHE A 1 87 ? 6.446 -0.383 -1.427 1.00 95.00 87 PHE A C 1
ATOM 720 O O . PHE A 1 87 ? 6.062 0.595 -2.069 1.00 95.00 87 PHE A O 1
ATOM 727 N N . ALA A 1 88 ? 5.855 -0.771 -0.308 1.00 95.31 88 ALA A N 1
ATOM 728 C CA . ALA A 1 88 ? 4.764 -0.075 0.341 1.00 95.31 88 ALA A CA 1
ATOM 729 C C . ALA A 1 88 ? 5.173 0.339 1.751 1.00 95.31 88 ALA A C 1
ATOM 731 O O . ALA A 1 88 ? 5.899 -0.386 2.431 1.00 95.31 88 ALA A O 1
ATOM 732 N N . ARG A 1 89 ? 4.691 1.496 2.206 1.00 92.88 89 ARG A N 1
ATOM 733 C CA . ARG A 1 89 ? 4.983 2.045 3.533 1.00 92.88 89 ARG A CA 1
ATOM 734 C C . ARG A 1 89 ? 3.726 2.552 4.210 1.00 92.88 89 ARG A C 1
ATOM 736 O O . ARG A 1 89 ? 2.893 3.201 3.582 1.00 92.88 89 ARG A O 1
ATOM 743 N N . CYS A 1 90 ? 3.650 2.306 5.513 1.00 88.81 90 CYS A N 1
ATOM 744 C CA . CYS A 1 90 ? 2.682 2.917 6.413 1.00 88.81 90 CYS A CA 1
ATOM 745 C C . CYS A 1 90 ? 3.422 3.783 7.441 1.00 88.81 90 CYS A C 1
ATOM 747 O O . CYS A 1 90 ? 4.354 3.307 8.094 1.00 88.81 90 CYS A O 1
ATOM 749 N N . TYR A 1 91 ? 3.012 5.040 7.615 1.00 84.31 91 TYR A N 1
ATOM 750 C CA . TYR A 1 91 ? 3.716 6.034 8.436 1.00 84.31 91 TYR A CA 1
ATOM 751 C C . TYR A 1 91 ? 2.965 6.374 9.737 1.00 84.31 91 TYR A C 1
ATOM 753 O O . TYR A 1 91 ? 1.754 6.590 9.730 1.00 84.31 91 TYR A O 1
ATOM 761 N N . SER A 1 92 ? 3.686 6.462 10.866 1.00 62.16 92 SER A N 1
ATOM 762 C CA . SER A 1 92 ? 3.096 6.646 12.210 1.00 62.16 92 SER A CA 1
ATOM 763 C C . SER A 1 92 ? 2.781 8.072 12.624 1.00 62.16 92 SER A C 1
ATOM 765 O O . SER A 1 92 ? 1.944 8.257 13.504 1.00 62.16 92 SER A O 1
ATOM 767 N N . GLN A 1 93 ? 3.420 9.084 12.034 1.00 57.28 93 GLN A N 1
ATOM 768 C CA . GLN A 1 93 ? 3.218 10.474 12.470 1.00 57.28 93 GLN A CA 1
ATOM 769 C C . GLN A 1 93 ? 1.782 10.970 12.240 1.00 57.28 93 GLN A C 1
ATOM 771 O O . GLN A 1 93 ? 1.356 11.894 12.919 1.00 57.28 93 GLN A O 1
ATOM 776 N N . ASN A 1 94 ? 1.016 10.299 11.374 1.00 52.22 94 ASN A N 1
ATOM 777 C CA . ASN A 1 94 ? -0.415 10.547 11.211 1.00 52.22 94 ASN A CA 1
ATOM 778 C C . ASN A 1 94 ? -1.283 9.755 12.212 1.00 52.22 94 ASN A C 1
ATOM 780 O O . ASN A 1 94 ? -2.400 10.157 12.494 1.00 52.22 94 ASN A O 1
ATOM 784 N N . LEU A 1 95 ? -0.806 8.637 12.768 1.00 52.38 95 LEU A N 1
ATOM 785 C CA . LEU A 1 95 ? -1.604 7.749 13.630 1.00 52.38 95 LEU A CA 1
ATOM 786 C C . LEU A 1 95 ? -1.568 8.121 15.122 1.00 52.38 95 LEU A C 1
ATOM 788 O O . LEU A 1 95 ? -2.484 7.768 15.859 1.00 52.38 95 LEU A O 1
ATOM 792 N N . LEU A 1 96 ? -0.512 8.791 15.595 1.00 47.28 96 LEU A N 1
ATOM 793 C CA . LEU A 1 96 ? -0.182 8.827 17.028 1.00 47.28 96 LEU A CA 1
ATOM 794 C C . LEU A 1 96 ? -0.806 9.961 17.853 1.00 47.28 96 LEU A C 1
ATOM 796 O O . LEU A 1 96 ? -0.392 10.171 18.992 1.00 47.28 96 LEU A O 1
ATOM 800 N N . SER A 1 97 ? -1.817 10.682 17.367 1.00 48.16 97 SER A N 1
ATOM 801 C CA . SER A 1 97 ? -2.474 11.706 18.196 1.00 48.16 97 SER A CA 1
ATOM 802 C C . SER A 1 97 ? -3.933 11.949 17.801 1.00 48.16 97 SER A C 1
ATOM 804 O O . SER A 1 97 ? -4.312 13.067 17.559 1.00 48.16 97 SER A O 1
ATOM 806 N N . LYS A 1 98 ? -4.812 10.939 17.798 1.00 55.06 98 LYS A N 1
ATOM 807 C CA . LYS A 1 98 ? -6.239 11.032 17.375 1.00 55.06 98 LYS A CA 1
ATOM 808 C C . LYS A 1 98 ? -6.434 10.984 15.845 1.00 55.06 98 LYS A C 1
ATOM 810 O O . LYS A 1 98 ? -5.642 11.557 15.104 1.00 55.06 98 LYS A O 1
ATOM 815 N N . PRO A 1 99 ? -7.541 10.390 15.350 1.00 55.84 99 PRO A N 1
ATOM 816 C CA . PRO A 1 99 ? -7.858 10.354 13.916 1.00 55.84 99 PRO A CA 1
ATOM 817 C C . PRO A 1 99 ? -7.931 11.738 13.241 1.00 55.84 99 PRO A C 1
ATOM 819 O O . PRO A 1 99 ? -7.692 11.858 12.043 1.00 55.84 99 PRO A O 1
ATOM 822 N N . SER A 1 100 ? -8.229 12.795 14.008 1.00 54.25 100 SER A N 1
ATOM 823 C CA . SER A 1 100 ? -8.204 14.188 13.541 1.00 54.25 100 SER A CA 1
ATOM 824 C C . SER A 1 100 ? -6.814 14.670 13.129 1.00 54.25 100 SER A C 1
ATOM 826 O O . SER A 1 100 ? -6.701 15.531 12.258 1.00 54.25 100 SER A O 1
ATOM 828 N N . ASP A 1 101 ? -5.760 14.117 13.724 1.00 54.75 101 ASP A N 1
ATOM 829 C CA . ASP A 1 101 ? -4.393 14.597 13.528 1.00 54.75 101 ASP A CA 1
ATOM 830 C C . ASP A 1 101 ? -3.783 14.046 12.233 1.00 54.75 101 ASP A C 1
ATOM 832 O O . ASP A 1 101 ? -2.866 14.655 11.690 1.00 54.75 101 ASP A O 1
ATOM 836 N N . ILE A 1 102 ? -4.404 13.014 11.640 1.00 54.09 102 ILE A N 1
ATOM 837 C CA . ILE A 1 102 ? -4.170 12.576 10.252 1.00 54.09 102 ILE A CA 1
ATOM 838 C C . ILE A 1 102 ? -4.418 13.736 9.260 1.00 54.09 102 ILE A C 1
ATOM 840 O O . ILE A 1 102 ? -3.808 13.778 8.193 1.00 54.09 102 ILE A O 1
ATOM 844 N N . LEU A 1 103 ? -5.305 14.691 9.592 1.00 52.06 103 LEU A N 1
ATOM 845 C CA . LEU A 1 103 ? -5.647 15.834 8.729 1.00 52.06 103 LEU A CA 1
ATOM 846 C C . LEU A 1 103 ? -4.823 17.095 8.994 1.00 52.06 103 LEU A C 1
ATOM 848 O O . LEU A 1 103 ? -4.777 17.989 8.145 1.00 52.06 103 LEU A O 1
ATOM 852 N N . LEU A 1 104 ? -4.191 17.208 10.160 1.00 49.47 104 LEU A N 1
ATOM 853 C CA . LEU A 1 104 ? -3.392 18.376 10.496 1.00 49.47 104 LEU A CA 1
ATOM 854 C C . LEU A 1 104 ? -2.001 18.168 9.914 1.00 49.47 104 LEU A C 1
ATOM 856 O O . LEU A 1 104 ? -1.103 17.685 10.593 1.00 49.47 104 LEU A O 1
ATOM 860 N N . GLY A 1 105 ? -1.837 18.550 8.645 1.00 48.41 105 GLY A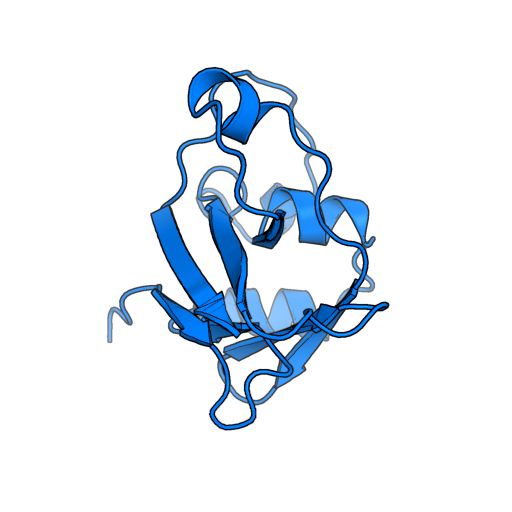 N 1
ATOM 861 C CA . GLY A 1 105 ? -0.569 18.600 7.915 1.00 48.41 105 GLY A CA 1
ATOM 862 C C . GLY A 1 105 ? 0.467 19.534 8.552 1.00 48.41 105 GLY A C 1
ATOM 863 O O . GLY A 1 105 ? 0.918 20.500 7.934 1.00 48.41 105 GLY A O 1
ATOM 864 N N . LYS A 1 106 ? 0.876 19.254 9.792 1.00 40.34 106 LYS A N 1
ATOM 865 C CA . LYS A 1 106 ? 2.032 19.857 10.440 1.00 40.34 106 LYS A CA 1
ATOM 866 C C . LYS A 1 106 ? 3.279 19.247 9.820 1.00 40.34 106 LYS A C 1
ATOM 868 O O . LYS A 1 106 ? 3.801 18.220 10.230 1.00 40.34 106 LYS A O 1
ATOM 873 N N . LYS A 1 107 ? 3.727 19.938 8.781 1.00 51.09 107 LYS A N 1
ATOM 874 C CA . LYS A 1 107 ? 5.062 19.913 8.195 1.00 51.09 107 LYS A CA 1
ATOM 875 C C . LYS A 1 107 ? 6.139 19.791 9.286 1.00 51.09 107 LYS A C 1
ATOM 877 O O . LYS A 1 107 ? 6.440 20.808 9.889 1.00 51.09 107 LYS A O 1
ATOM 882 N N . ILE A 1 108 ? 6.742 18.616 9.492 1.00 39.03 108 ILE A N 1
ATOM 883 C CA . ILE A 1 108 ? 8.108 18.465 10.029 1.00 39.03 108 ILE A CA 1
ATOM 884 C C . ILE A 1 108 ? 8.750 17.182 9.455 1.00 39.03 108 ILE A C 1
ATOM 886 O O . ILE A 1 108 ? 8.115 16.148 9.286 1.00 39.03 108 ILE A O 1
ATOM 890 N N . SER A 1 109 ? 10.030 17.330 9.118 1.00 39.22 109 SER A N 1
ATOM 891 C CA . SER A 1 109 ? 10.995 16.367 8.587 1.00 39.22 109 SER A CA 1
ATOM 892 C C . SER A 1 109 ? 11.099 15.048 9.378 1.00 39.22 109 SER A C 1
ATOM 894 O O . SER A 1 109 ? 11.091 15.059 10.606 1.00 39.22 109 SER A O 1
ATOM 896 N N . GLY A 1 110 ? 11.268 13.923 8.664 1.00 48.91 110 GLY A N 1
ATOM 897 C CA . GLY A 1 110 ? 11.615 12.609 9.229 1.00 48.91 110 GLY A CA 1
ATOM 898 C C . GLY A 1 110 ? 10.452 11.617 9.368 1.00 48.91 110 GLY A C 1
ATOM 899 O O . GLY A 1 110 ? 10.140 11.185 10.476 1.00 48.91 110 GLY A O 1
ATOM 900 N N . LYS A 1 111 ? 9.814 11.218 8.260 1.00 59.78 111 LYS A N 1
ATOM 901 C CA . LYS A 1 111 ? 8.774 10.173 8.257 1.00 59.78 111 LYS A CA 1
ATOM 902 C C . LYS A 1 111 ? 9.402 8.783 8.430 1.00 59.78 111 LYS A C 1
ATOM 904 O O . LYS A 1 111 ? 9.855 8.194 7.454 1.00 59.78 111 LYS A O 1
ATOM 909 N N . LYS A 1 112 ? 9.414 8.227 9.646 1.00 68.94 112 LYS A N 1
ATOM 910 C CA . LYS A 1 112 ? 9.782 6.812 9.840 1.00 68.94 112 LYS A CA 1
ATOM 911 C C . LYS A 1 112 ? 8.569 5.908 9.570 1.00 68.94 112 LYS A C 1
ATOM 913 O O . LYS A 1 112 ? 7.527 6.119 10.199 1.00 68.94 112 LYS A O 1
ATOM 918 N N . PRO A 1 113 ? 8.664 4.931 8.651 1.00 73.88 113 PRO A N 1
ATOM 919 C CA . PRO A 1 113 ? 7.606 3.948 8.470 1.00 73.88 113 PRO A CA 1
ATOM 920 C C . PRO A 1 113 ? 7.504 3.050 9.711 1.00 73.88 113 PRO A C 1
ATOM 922 O O . PRO A 1 113 ? 8.509 2.736 10.347 1.00 73.88 113 PRO A O 1
ATOM 925 N N . ILE A 1 114 ? 6.285 2.640 10.057 1.00 80.81 114 ILE A N 1
ATOM 926 C CA . ILE A 1 114 ? 6.018 1.615 11.085 1.00 80.81 114 ILE A CA 1
ATOM 927 C C . ILE A 1 114 ? 5.762 0.235 10.494 1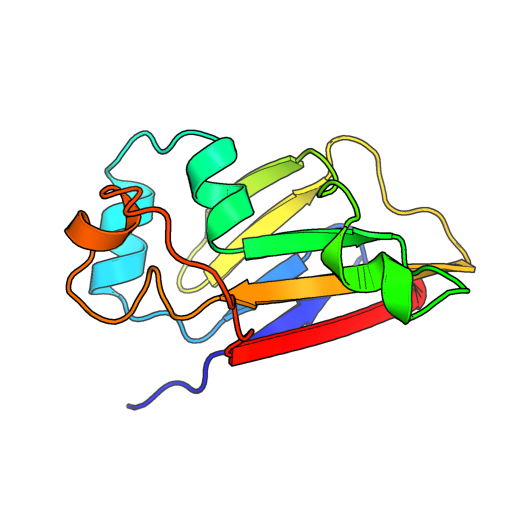.00 80.81 114 ILE A C 1
ATOM 929 O O . ILE A 1 114 ? 5.918 -0.763 11.190 1.00 80.81 114 ILE A O 1
ATOM 933 N N . ALA A 1 115 ? 5.404 0.183 9.215 1.00 87.75 115 ALA A N 1
ATOM 934 C CA . ALA A 1 115 ? 5.435 -1.028 8.421 1.00 87.75 115 ALA A CA 1
ATOM 935 C C . ALA A 1 115 ? 5.968 -0.692 7.033 1.00 87.75 115 ALA A C 1
ATOM 937 O O . ALA A 1 115 ? 5.628 0.346 6.457 1.00 87.75 115 ALA A O 1
ATOM 938 N N . GLU A 1 116 ? 6.792 -1.592 6.519 1.00 92.31 116 GLU A N 1
ATOM 939 C CA . GLU A 1 116 ? 7.275 -1.592 5.149 1.00 92.31 116 GLU A CA 1
ATOM 940 C C . GLU A 1 116 ? 7.103 -3.005 4.594 1.00 92.31 116 GLU A C 1
ATOM 942 O O . GLU A 1 116 ? 7.278 -3.989 5.316 1.00 92.31 116 GLU A O 1
ATOM 947 N N . LEU A 1 117 ? 6.721 -3.083 3.326 1.00 94.56 117 LEU A N 1
ATOM 948 C CA . LEU A 1 117 ? 6.654 -4.313 2.553 1.00 94.56 117 LEU A CA 1
ATOM 949 C C . LEU A 1 117 ? 7.398 -4.067 1.249 1.00 94.56 117 LEU A C 1
ATOM 951 O O . LEU A 1 117 ? 7.006 -3.179 0.501 1.00 94.56 117 LEU A O 1
ATOM 955 N N . GLU A 1 118 ? 8.418 -4.864 0.964 1.00 94.62 118 GLU A N 1
ATOM 956 C CA . GLU A 1 118 ? 9.016 -4.967 -0.367 1.00 94.62 118 GLU A CA 1
ATOM 957 C C . GLU A 1 118 ? 8.418 -6.195 -1.063 1.00 94.62 118 GLU A C 1
ATOM 959 O O . GLU A 1 118 ? 8.253 -7.246 -0.438 1.00 94.62 118 GLU A O 1
ATOM 964 N N . PHE A 1 119 ? 8.047 -6.070 -2.335 1.00 94.88 119 PHE A N 1
ATOM 965 C CA . PHE A 1 119 ? 7.439 -7.160 -3.097 1.00 94.88 119 PHE A CA 1
ATOM 966 C C . PHE A 1 119 ? 7.806 -7.083 -4.579 1.00 94.88 119 PHE A C 1
ATOM 968 O O . PHE A 1 119 ? 8.166 -6.029 -5.097 1.00 94.88 119 PHE A O 1
ATOM 975 N N . THR A 1 120 ? 7.697 -8.217 -5.266 1.00 94.62 120 THR A N 1
ATOM 976 C CA . THR A 1 120 ? 7.798 -8.318 -6.728 1.00 94.62 120 THR A CA 1
ATOM 977 C C . THR A 1 120 ? 6.488 -8.898 -7.238 1.00 94.62 120 THR A C 1
ATOM 979 O O . THR A 1 120 ? 5.951 -9.806 -6.599 1.00 94.62 120 THR A O 1
ATOM 982 N N . ARG A 1 121 ? 5.947 -8.337 -8.320 1.00 89.00 121 ARG A N 1
ATOM 983 C CA . ARG A 1 121 ? 4.755 -8.888 -8.976 1.00 89.00 121 ARG A CA 1
ATOM 984 C C . ARG A 1 121 ? 5.122 -9.879 -10.063 1.00 89.00 121 ARG A C 1
ATOM 986 O O . ARG A 1 121 ? 6.121 -9.614 -10.756 1.00 89.00 121 ARG A O 1
#

pLDDT: mean 82.11, std 16.48, range [38.53, 97.75]

Foldseek 3Di:
DQQQWEWDQDPVNQKIKIARDDPQLLVLVVPDPDDQVLVCVFKFKFFDDPDPVCVVVGDGADFDWDRDDRIIITGGPDGADAQTKMKMFGFCQLPPDDVVSSVVPPDDDDTDTSYMDIDGD